Protein AF-G9WRU1-F1 (afdb_monomer)

Sequence (82 aa):
MEKNLETFTPIEELHLMVRSYECLKRAGVDSVEKLKMLSEEDLANVRNLGRRNIVDIQRKLAEREEKNANEGNSVQNADEKC

Mean predicted aligned error: 9.36 Å

Structure (mmCIF, N/CA/C/O backbone):
data_AF-G9WRU1-F1
#
_entry.id   AF-G9WRU1-F1
#
loop_
_atom_site.group_PDB
_atom_site.id
_atom_site.type_symbol
_atom_site.label_atom_id
_atom_site.label_alt_id
_atom_site.label_comp_id
_atom_site.label_asym_id
_atom_site.label_entity_id
_atom_site.label_seq_id
_atom_site.pdbx_PDB_ins_code
_atom_site.Cartn_x
_atom_site.Cartn_y
_atom_site.Cartn_z
_atom_site.occupancy
_atom_site.B_iso_or_equiv
_atom_site.auth_seq_id
_atom_site.auth_comp_id
_atom_site.auth_asym_id
_atom_site.auth_atom_id
_atom_site.pdbx_PDB_model_num
ATOM 1 N N . MET A 1 1 ? -11.229 -17.267 20.635 1.00 44.16 1 MET A N 1
ATOM 2 C CA . MET A 1 1 ? -10.240 -17.261 19.536 1.00 44.16 1 MET A CA 1
ATOM 3 C C . MET A 1 1 ? -10.921 -16.635 18.332 1.00 44.16 1 MET A C 1
ATOM 5 O O . MET A 1 1 ? -11.382 -17.347 17.454 1.00 44.16 1 MET A O 1
ATOM 9 N N . GLU A 1 2 ? -11.076 -15.316 18.333 1.00 45.19 2 GLU A N 1
ATOM 10 C CA . GLU A 1 2 ? -11.712 -14.609 17.219 1.00 45.19 2 GLU A CA 1
ATOM 11 C C . GLU A 1 2 ? -10.607 -14.104 16.295 1.00 45.19 2 GLU A C 1
ATOM 13 O O . GLU A 1 2 ? -10.015 -13.053 16.521 1.00 45.19 2 GLU A O 1
ATOM 18 N N . LYS A 1 3 ? -10.271 -14.894 15.272 1.00 45.50 3 LYS A N 1
ATOM 19 C CA . LYS A 1 3 ? -9.656 -14.331 14.068 1.00 45.50 3 LYS A CA 1
ATOM 20 C C . LYS A 1 3 ? -10.818 -13.863 13.201 1.00 45.50 3 LYS A C 1
ATOM 22 O O . LYS A 1 3 ? -11.429 -14.659 12.497 1.00 45.50 3 LYS A O 1
ATOM 27 N N . ASN A 1 4 ? -11.188 -12.601 13.395 1.00 47.50 4 ASN A N 1
ATOM 28 C CA . ASN A 1 4 ? -12.270 -11.943 12.679 1.00 47.50 4 ASN A CA 1
ATOM 29 C C . ASN A 1 4 ? -11.999 -11.941 11.172 1.00 47.50 4 ASN A C 1
ATOM 31 O O . ASN A 1 4 ? -10.908 -11.576 10.748 1.00 47.50 4 ASN A O 1
ATOM 35 N N . LEU A 1 5 ? -13.030 -12.366 10.437 1.00 51.38 5 LEU A N 1
ATOM 36 C CA . LEU A 1 5 ? -13.416 -11.996 9.076 1.00 51.38 5 LEU A CA 1
ATOM 37 C C . LEU A 1 5 ? -12.264 -11.620 8.129 1.00 51.38 5 LEU A C 1
ATOM 39 O O . LEU A 1 5 ? -11.709 -10.528 8.208 1.00 51.38 5 LEU A O 1
ATOM 43 N N . GLU A 1 6 ? -11.969 -12.508 7.178 1.00 55.41 6 GLU A N 1
ATOM 44 C CA . GLU A 1 6 ? -11.171 -12.202 5.989 1.00 55.41 6 GLU A CA 1
ATOM 45 C C . GLU A 1 6 ? -11.855 -11.077 5.200 1.00 55.41 6 GLU A C 1
ATOM 47 O O . GLU A 1 6 ? -12.685 -11.305 4.321 1.00 55.41 6 GLU A O 1
ATOM 52 N N . THR A 1 7 ? -11.553 -9.829 5.544 1.00 70.12 7 THR A N 1
ATOM 53 C CA . THR A 1 7 ? -11.906 -8.687 4.713 1.00 70.12 7 THR A CA 1
ATOM 54 C C . THR A 1 7 ? -10.966 -8.731 3.523 1.00 70.12 7 THR A C 1
ATOM 56 O O . THR A 1 7 ? -9.787 -8.462 3.684 1.00 70.12 7 THR A O 1
ATOM 59 N N . PHE A 1 8 ? -11.446 -9.138 2.350 1.00 84.38 8 PHE A N 1
ATOM 60 C CA . PHE A 1 8 ? -10.716 -8.936 1.102 1.00 84.38 8 PHE A CA 1
ATOM 61 C C . PHE A 1 8 ? -10.969 -7.498 0.658 1.00 84.38 8 PHE A C 1
ATOM 63 O O . PHE A 1 8 ? -12.081 -7.173 0.238 1.00 84.38 8 PHE A O 1
ATOM 70 N N . THR A 1 9 ? -9.959 -6.639 0.783 1.00 89.25 9 THR A N 1
ATOM 71 C CA . THR A 1 9 ? -10.052 -5.256 0.319 1.00 89.25 9 THR A CA 1
ATOM 72 C C . THR A 1 9 ? -9.199 -5.091 -0.939 1.00 89.25 9 THR A C 1
ATOM 74 O O . THR A 1 9 ? -7.982 -5.264 -0.859 1.00 89.25 9 THR A O 1
ATOM 77 N N . PRO A 1 10 ? -9.774 -4.710 -2.089 1.00 91.75 10 PRO A N 1
ATOM 78 C CA . PRO A 1 10 ? -8.993 -4.411 -3.286 1.00 91.75 10 PRO A CA 1
ATOM 79 C C . PRO A 1 10 ? -8.064 -3.200 -3.078 1.00 91.75 10 PRO A C 1
ATOM 81 O O . PRO A 1 10 ? -8.456 -2.200 -2.468 1.00 91.75 10 PRO A O 1
ATOM 84 N N . ILE A 1 11 ? -6.832 -3.247 -3.609 1.00 92.56 11 ILE A N 1
ATOM 85 C CA . ILE A 1 11 ? -5.892 -2.104 -3.532 1.00 92.56 11 ILE A CA 1
ATOM 86 C C . ILE A 1 11 ? -6.399 -0.860 -4.282 1.00 92.56 11 ILE A C 1
ATOM 88 O O . ILE A 1 11 ? -5.913 0.247 -4.047 1.00 92.56 11 ILE A O 1
ATOM 92 N N . GLU A 1 12 ? -7.386 -1.020 -5.163 1.00 90.50 12 GLU A N 1
ATOM 93 C CA . GLU A 1 12 ? -8.108 0.051 -5.847 1.00 90.50 12 GLU A CA 1
ATOM 94 C C . GLU A 1 12 ? -8.736 1.048 -4.857 1.00 90.50 12 GLU A C 1
ATOM 96 O O . GLU A 1 12 ? -8.731 2.253 -5.112 1.00 90.50 12 GLU A O 1
ATOM 101 N N . GLU A 1 13 ? -9.202 0.580 -3.693 1.00 88.69 13 GLU A N 1
ATOM 102 C CA . GLU A 1 13 ? -9.807 1.438 -2.663 1.00 88.69 13 GLU A CA 1
ATOM 103 C C . GLU A 1 13 ? -8.802 2.384 -1.991 1.00 88.69 13 GLU A C 1
ATOM 105 O O . GLU A 1 13 ? -9.186 3.428 -1.454 1.00 88.69 13 GLU A O 1
ATOM 110 N N . LEU A 1 14 ? -7.502 2.070 -2.041 1.00 88.62 14 LEU A N 1
ATOM 111 C CA . LEU A 1 14 ? -6.452 2.944 -1.509 1.00 88.62 14 LEU A CA 1
ATOM 112 C C . LEU A 1 14 ? -6.221 4.186 -2.383 1.00 88.62 14 LEU A C 1
ATOM 114 O O . LEU A 1 14 ? -5.496 5.088 -1.962 1.00 88.62 14 LEU A O 1
ATOM 118 N N . HIS A 1 15 ? -6.830 4.254 -3.576 1.00 88.75 15 HIS A N 1
ATOM 119 C CA . HIS A 1 15 ? -6.691 5.367 -4.521 1.00 88.75 15 HIS A CA 1
ATOM 120 C C . HIS A 1 15 ? -5.217 5.740 -4.775 1.00 88.75 15 HIS A C 1
ATOM 122 O O . HIS A 1 15 ? -4.830 6.912 -4.774 1.00 88.75 15 HIS A O 1
ATOM 128 N N . LEU A 1 16 ? -4.372 4.718 -4.956 1.00 89.31 16 LEU A N 1
ATOM 129 C CA . LEU A 1 16 ? -2.951 4.885 -5.252 1.00 89.31 16 LEU A CA 1
ATOM 130 C C . LEU A 1 16 ? -2.749 5.534 -6.626 1.00 89.31 16 LEU A C 1
ATOM 132 O O . LEU A 1 16 ? -3.569 5.406 -7.535 1.00 89.31 16 LEU A O 1
ATOM 136 N N . MET A 1 17 ? -1.596 6.177 -6.817 1.00 89.69 17 MET A N 1
ATOM 137 C CA . MET A 1 17 ? -1.196 6.622 -8.151 1.00 89.69 17 MET A CA 1
ATOM 138 C C . MET A 1 17 ? -1.114 5.425 -9.107 1.00 89.69 17 MET A C 1
ATOM 140 O O . MET A 1 17 ? -0.617 4.362 -8.730 1.00 89.69 17 MET A O 1
ATOM 144 N N . VAL A 1 18 ? -1.497 5.635 -10.372 1.00 89.62 18 VAL A N 1
ATOM 145 C CA . VAL A 1 18 ? -1.512 4.601 -11.428 1.00 89.62 18 VAL A CA 1
ATOM 146 C C . VAL A 1 18 ? -0.208 3.801 -11.471 1.00 89.62 18 VAL A C 1
ATOM 148 O O . VAL A 1 18 ? -0.227 2.585 -11.597 1.00 89.62 18 VAL A O 1
ATOM 151 N N . ARG A 1 19 ? 0.944 4.462 -11.304 1.00 87.19 19 ARG A N 1
ATOM 152 C CA . ARG A 1 19 ? 2.256 3.798 -11.296 1.00 87.19 19 ARG A 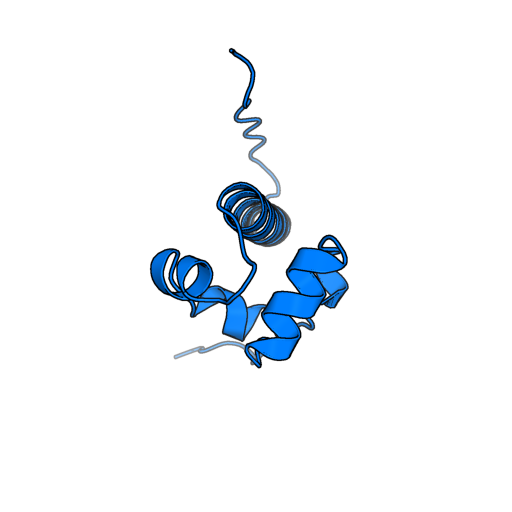CA 1
ATOM 153 C C . ARG A 1 19 ? 2.429 2.829 -10.127 1.00 87.19 19 ARG A C 1
ATOM 155 O O . ARG A 1 19 ? 2.920 1.730 -10.346 1.00 87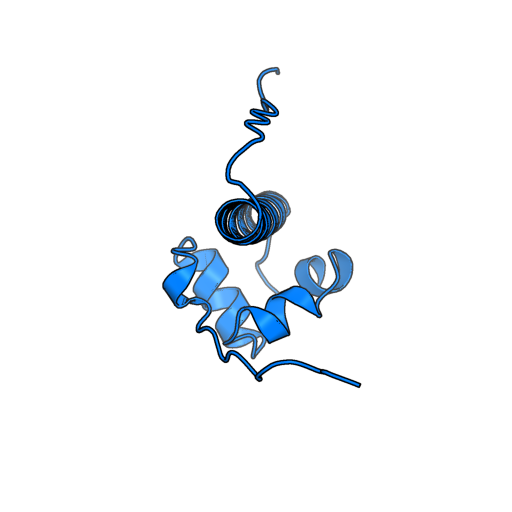.19 19 ARG A O 1
ATOM 162 N N . SER A 1 20 ? 2.046 3.227 -8.917 1.00 89.31 20 SER A N 1
ATOM 163 C CA . SER A 1 20 ? 2.136 2.382 -7.721 1.00 89.31 20 SER A CA 1
ATOM 164 C C . SER A 1 20 ? 1.178 1.198 -7.823 1.00 89.31 20 SER A C 1
ATOM 166 O O . SER A 1 20 ? 1.597 0.063 -7.631 1.00 89.31 20 SER A O 1
ATOM 168 N N . TYR A 1 21 ? -0.066 1.456 -8.231 1.00 92.56 21 TYR A N 1
ATOM 169 C CA . TYR A 1 21 ? -1.071 0.423 -8.477 1.00 92.56 21 TYR A CA 1
ATOM 170 C C . TYR A 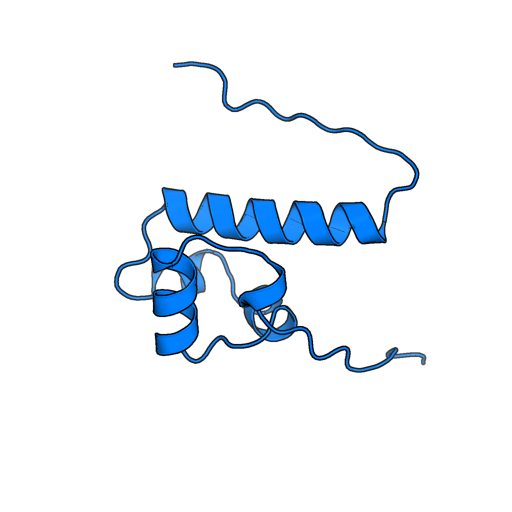1 21 ? -0.605 -0.611 -9.516 1.00 92.56 21 TYR A C 1
ATOM 172 O O . TYR A 1 21 ? -0.598 -1.807 -9.242 1.00 92.56 21 TYR A O 1
ATOM 180 N N . GLU A 1 22 ? -0.135 -0.165 -10.684 1.00 91.25 22 GLU A N 1
ATOM 181 C CA . GLU A 1 22 ? 0.314 -1.057 -11.761 1.00 91.25 22 GLU A CA 1
ATOM 182 C C . GLU A 1 22 ? 1.548 -1.889 -11.379 1.00 91.25 22 GLU A C 1
ATOM 184 O O . GLU A 1 22 ? 1.678 -3.032 -11.824 1.00 91.25 22 GLU A O 1
ATOM 189 N N . CYS A 1 23 ? 2.460 -1.339 -10.567 1.00 92.44 23 CYS A N 1
ATOM 190 C CA . CYS A 1 23 ? 3.627 -2.085 -10.086 1.00 92.44 23 CYS A CA 1
ATOM 191 C C . CYS A 1 23 ? 3.218 -3.157 -9.070 1.00 92.44 23 CYS A C 1
ATOM 193 O O . CYS A 1 23 ? 3.651 -4.301 -9.195 1.00 92.44 23 CYS A O 1
ATOM 195 N N . LEU A 1 24 ? 2.337 -2.816 -8.125 1.00 92.12 24 LEU A N 1
ATOM 196 C CA . LEU A 1 24 ? 1.784 -3.767 -7.158 1.00 92.12 24 LEU A CA 1
ATOM 197 C C . LEU A 1 24 ? 1.014 -4.889 -7.866 1.00 92.12 24 LEU A C 1
ATOM 199 O O . LEU A 1 24 ? 1.290 -6.065 -7.633 1.00 92.12 24 LEU A O 1
ATOM 203 N N . LYS A 1 25 ? 0.156 -4.546 -8.831 1.00 91.94 25 LYS A N 1
ATOM 204 C CA . LYS A 1 25 ? -0.616 -5.524 -9.607 1.00 91.94 25 LYS A CA 1
ATOM 205 C C . LYS A 1 25 ? 0.277 -6.476 -10.406 1.00 91.94 25 L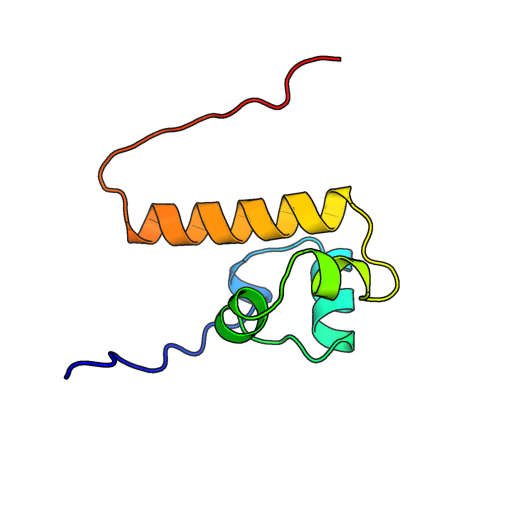YS A C 1
ATOM 207 O O . LYS A 1 25 ? 0.024 -7.677 -10.436 1.00 91.94 25 LYS A O 1
ATOM 212 N N . ARG A 1 26 ? 1.366 -5.974 -11.005 1.00 90.69 26 ARG A N 1
ATOM 213 C CA . ARG A 1 26 ? 2.377 -6.812 -11.683 1.00 90.69 26 ARG A CA 1
ATOM 214 C C . ARG A 1 26 ? 3.177 -7.692 -10.726 1.00 90.69 26 ARG A C 1
ATOM 216 O O . ARG A 1 26 ? 3.566 -8.787 -11.119 1.00 90.69 26 ARG A O 1
ATOM 223 N N . ALA A 1 27 ? 3.395 -7.240 -9.493 1.00 90.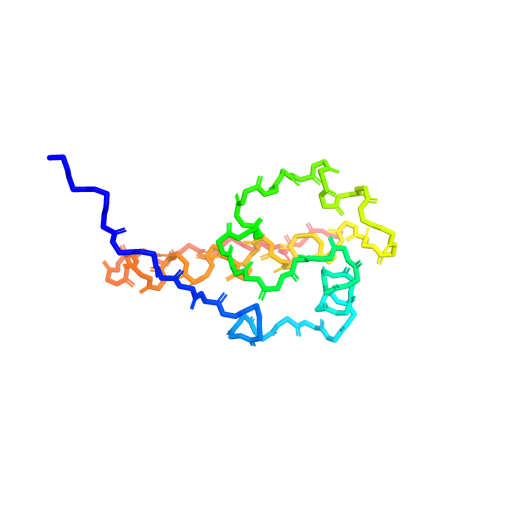56 27 ALA A N 1
ATOM 224 C CA . ALA A 1 27 ? 3.979 -8.048 -8.423 1.00 90.56 27 ALA A CA 1
ATOM 225 C C . ALA A 1 27 ? 2.993 -9.087 -7.850 1.00 90.56 27 ALA A C 1
ATOM 227 O O . ALA A 1 27 ? 3.347 -9.859 -6.961 1.00 90.56 27 ALA A O 1
ATOM 228 N N . GLY A 1 28 ? 1.753 -9.121 -8.353 1.00 91.06 28 GLY A N 1
ATOM 229 C CA . GLY A 1 28 ? 0.697 -10.005 -7.874 1.00 91.06 28 GLY A CA 1
ATOM 230 C C . GLY A 1 28 ? 0.061 -9.535 -6.569 1.00 91.06 28 GLY A C 1
ATOM 231 O O . GLY A 1 28 ? -0.568 -10.342 -5.894 1.00 91.06 28 GLY A O 1
ATOM 232 N N . VAL A 1 29 ? 0.242 -8.273 -6.182 1.00 92.50 29 VAL A N 1
ATOM 233 C CA . VAL A 1 29 ? -0.406 -7.652 -5.023 1.00 92.50 29 VAL A CA 1
ATOM 234 C C . VAL A 1 29 ? -1.679 -6.970 -5.502 1.00 92.50 29 VAL A C 1
ATOM 236 O O . VAL A 1 29 ? -1.627 -5.946 -6.178 1.00 92.50 29 VAL A O 1
ATOM 239 N N . ASP A 1 30 ? -2.815 -7.569 -5.179 1.00 93.00 30 ASP A N 1
ATOM 240 C CA . ASP A 1 30 ? -4.159 -7.154 -5.587 1.00 93.00 30 ASP A CA 1
ATOM 241 C C . ASP A 1 30 ? -5.051 -6.758 -4.400 1.00 93.00 30 ASP A C 1
ATOM 243 O O . ASP A 1 30 ? -6.026 -6.031 -4.586 1.00 93.00 30 ASP A O 1
ATOM 247 N N . SER A 1 31 ? -4.690 -7.159 -3.178 1.00 92.81 31 SER A N 1
ATOM 248 C CA . SER A 1 31 ? -5.409 -6.803 -1.954 1.00 92.81 31 SER A CA 1
ATOM 249 C C . SER A 1 31 ? -4.575 -6.004 -0.951 1.00 92.81 31 SER A C 1
ATOM 251 O O . SER A 1 31 ? -3.344 -6.106 -0.887 1.00 92.81 31 SER A O 1
ATOM 253 N N . VAL A 1 32 ? -5.263 -5.203 -0.135 1.00 91.19 32 VAL A N 1
ATOM 254 C CA . VAL A 1 32 ? -4.671 -4.439 0.972 1.00 91.19 32 VAL A CA 1
ATOM 255 C C . VAL A 1 32 ? -4.055 -5.384 1.997 1.00 91.19 32 VAL A C 1
ATOM 257 O O . VAL A 1 32 ? -2.997 -5.102 2.545 1.00 91.19 32 VAL A O 1
ATOM 260 N N . GLU A 1 33 ? -4.682 -6.527 2.240 1.00 89.81 33 GLU A N 1
ATOM 261 C CA . GLU A 1 33 ? -4.216 -7.530 3.191 1.00 89.81 33 GLU A CA 1
ATOM 262 C C . GLU A 1 33 ? -2.881 -8.119 2.734 1.00 89.81 33 GLU A C 1
ATOM 264 O O . GLU A 1 33 ? -1.945 -8.202 3.526 1.00 89.81 33 GLU A O 1
ATOM 269 N N . LYS A 1 34 ? -2.748 -8.429 1.439 1.00 90.94 34 LYS A N 1
ATOM 270 C CA . LYS A 1 34 ? -1.483 -8.884 0.857 1.00 90.94 34 LYS A CA 1
ATOM 271 C C . LYS A 1 34 ? -0.421 -7.794 0.904 1.00 90.94 34 LYS A C 1
ATOM 273 O O . LYS A 1 34 ? 0.731 -8.077 1.214 1.00 90.94 34 LYS A O 1
ATOM 278 N N . LEU A 1 35 ? -0.814 -6.550 0.647 1.00 90.75 35 LEU A N 1
ATOM 279 C CA . LEU A 1 35 ? 0.077 -5.401 0.733 1.00 90.75 35 LEU A CA 1
ATOM 280 C C . LEU A 1 35 ? 0.611 -5.180 2.162 1.00 90.75 35 LEU A C 1
ATOM 282 O O . LEU A 1 35 ? 1.786 -4.871 2.316 1.00 90.75 35 LEU A O 1
ATOM 286 N N . LYS A 1 36 ? -0.204 -5.404 3.202 1.00 89.44 36 LYS A N 1
ATOM 287 C CA . LYS A 1 36 ? 0.222 -5.341 4.615 1.00 89.44 36 LYS A CA 1
ATOM 288 C C . LYS A 1 36 ? 1.192 -6.451 5.022 1.00 89.44 36 LYS A C 1
ATOM 290 O O . LYS A 1 36 ? 1.911 -6.294 6.002 1.00 89.44 36 LYS A O 1
ATOM 295 N N . MET A 1 37 ? 1.194 -7.579 4.312 1.00 89.56 37 MET A N 1
ATOM 296 C CA . MET A 1 37 ? 2.126 -8.683 4.573 1.00 89.56 37 MET A CA 1
ATOM 297 C C . MET A 1 37 ? 3.519 -8.437 3.981 1.00 89.56 37 MET A C 1
ATOM 299 O O . MET A 1 37 ? 4.442 -9.180 4.304 1.00 89.56 37 MET A O 1
ATOM 303 N N . LEU A 1 38 ? 3.671 -7.430 3.117 1.00 90.12 38 LEU A N 1
ATOM 304 C CA . LEU A 1 38 ? 4.949 -7.077 2.511 1.00 90.12 38 LEU A CA 1
ATOM 305 C C . LEU A 1 38 ? 5.735 -6.120 3.405 1.00 90.12 38 LEU A C 1
ATOM 307 O O . LEU A 1 38 ? 5.195 -5.144 3.927 1.00 90.12 38 LEU A O 1
ATOM 311 N N . SER A 1 39 ? 7.032 -6.381 3.533 1.00 89.88 39 SER A N 1
ATOM 312 C CA . SER A 1 39 ? 7.964 -5.468 4.187 1.00 89.88 39 SER A CA 1
ATOM 313 C C . SER A 1 39 ? 8.370 -4.310 3.264 1.00 89.88 39 SER A C 1
ATOM 315 O O . SER A 1 39 ? 8.149 -4.334 2.051 1.00 89.88 39 SER A O 1
ATOM 317 N N . GLU A 1 40 ? 9.007 -3.280 3.827 1.00 86.38 40 GLU A N 1
ATOM 318 C CA . GLU A 1 40 ? 9.601 -2.198 3.028 1.00 86.38 40 GLU A CA 1
ATOM 319 C C . GLU A 1 40 ? 10.654 -2.731 2.040 1.00 86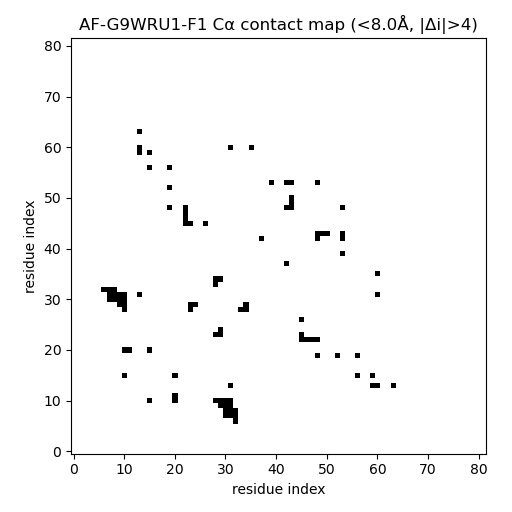.38 40 GLU A C 1
ATOM 321 O O . GLU A 1 40 ? 10.725 -2.264 0.904 1.00 86.38 40 GLU A O 1
ATOM 326 N N . GLU A 1 41 ? 11.419 -3.751 2.442 1.00 88.44 41 GLU A N 1
ATOM 327 C CA . GLU A 1 41 ? 12.397 -4.428 1.585 1.00 88.44 41 GLU A CA 1
ATOM 328 C C . GLU A 1 41 ? 11.714 -5.156 0.418 1.00 88.44 41 GLU A C 1
ATOM 330 O O . GLU A 1 41 ? 12.144 -5.026 -0.729 1.00 88.44 41 GLU A O 1
ATOM 335 N N . ASP A 1 42 ? 10.601 -5.849 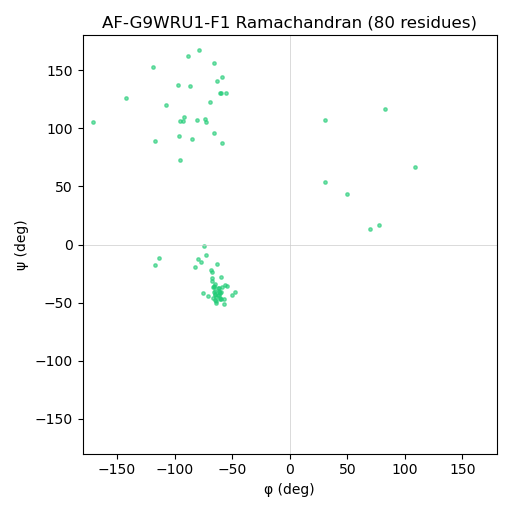0.674 1.00 90.06 42 ASP A N 1
ATOM 336 C CA . ASP A 1 42 ? 9.824 -6.508 -0.382 1.00 90.06 42 ASP A CA 1
ATOM 337 C C . ASP A 1 42 ? 9.279 -5.495 -1.394 1.00 90.06 42 ASP A C 1
ATOM 339 O O . ASP A 1 42 ? 9.339 -5.724 -2.603 1.00 90.06 42 ASP A O 1
ATOM 343 N N . LEU A 1 43 ? 8.796 -4.343 -0.916 1.00 89.06 43 LEU A N 1
ATOM 344 C CA . LEU A 1 43 ? 8.324 -3.252 -1.771 1.00 89.06 43 LEU A CA 1
ATOM 345 C C . LEU A 1 43 ? 9.462 -2.608 -2.574 1.00 89.06 43 LEU A C 1
ATOM 347 O O . LEU A 1 43 ? 9.257 -2.259 -3.738 1.00 89.06 43 LEU A O 1
ATOM 351 N N . ALA A 1 44 ? 10.655 -2.487 -1.988 1.00 87.81 44 ALA A N 1
ATOM 352 C CA . ALA A 1 44 ? 11.851 -1.997 -2.672 1.00 87.81 44 ALA A CA 1
ATOM 353 C C . ALA A 1 44 ? 12.347 -2.959 -3.763 1.00 87.81 44 ALA A C 1
ATOM 355 O O . ALA A 1 44 ? 12.915 -2.517 -4.764 1.00 87.81 44 ALA A O 1
ATOM 356 N N . ASN A 1 45 ? 12.089 -4.260 -3.608 1.00 89.44 45 ASN A N 1
ATOM 357 C CA . ASN A 1 45 ? 12.395 -5.278 -4.612 1.00 89.44 45 ASN A CA 1
ATOM 358 C C . ASN A 1 45 ? 11.397 -5.297 -5.781 1.00 89.44 45 ASN A C 1
ATOM 360 O O . ASN A 1 45 ? 11.690 -5.874 -6.835 1.00 89.44 45 ASN A O 1
ATOM 364 N N . VAL A 1 46 ? 10.231 -4.650 -5.655 1.00 87.19 46 VAL A N 1
ATOM 365 C CA . VAL A 1 46 ? 9.299 -4.542 -6.778 1.00 87.19 46 VAL A CA 1
ATOM 366 C C . VAL A 1 46 ? 9.887 -3.628 -7.851 1.00 87.19 46 VAL A C 1
ATOM 368 O O . VAL A 1 46 ? 10.187 -2.450 -7.653 1.00 87.19 46 VAL A O 1
ATOM 371 N N . ARG A 1 47 ? 10.022 -4.183 -9.054 1.00 84.06 47 ARG A N 1
ATOM 372 C CA . ARG A 1 47 ? 10.562 -3.476 -10.214 1.00 84.06 47 ARG A CA 1
ATOM 373 C C . ARG A 1 47 ? 9.775 -2.180 -10.464 1.00 84.06 47 ARG A C 1
ATOM 375 O O . ARG A 1 47 ? 8.552 -2.208 -10.561 1.00 84.06 47 ARG A O 1
ATOM 382 N N . ASN A 1 48 ? 10.488 -1.063 -10.629 1.00 79.81 48 ASN A N 1
ATOM 383 C CA . ASN A 1 48 ? 9.931 0.275 -10.887 1.00 79.81 48 ASN A CA 1
ATOM 384 C C . ASN A 1 48 ? 9.177 0.933 -9.708 1.00 79.81 48 ASN A C 1
ATOM 386 O O . ASN A 1 48 ? 8.552 1.979 -9.912 1.00 79.81 48 ASN A O 1
ATOM 390 N N . LEU A 1 49 ? 9.296 0.403 -8.486 1.00 84.75 49 LEU A N 1
ATOM 391 C CA . LEU A 1 49 ? 8.872 1.081 -7.260 1.00 84.75 49 LEU A CA 1
ATOM 392 C C . LEU A 1 49 ? 10.042 1.873 -6.659 1.00 84.75 49 LEU A C 1
ATOM 394 O O . LEU A 1 49 ? 11.030 1.321 -6.192 1.00 84.75 49 LEU A O 1
ATOM 398 N N . GLY A 1 50 ? 9.954 3.203 -6.730 1.00 86.12 50 GLY A N 1
ATOM 399 C CA . GLY A 1 50 ? 10.927 4.105 -6.108 1.00 86.12 50 GLY A CA 1
ATOM 400 C C . GLY A 1 50 ? 10.560 4.440 -4.663 1.00 86.12 50 GLY A C 1
ATOM 401 O O . GLY A 1 50 ? 9.397 4.344 -4.279 1.00 86.12 50 GLY A O 1
ATOM 402 N N . ARG A 1 51 ? 11.532 4.935 -3.885 1.00 87.31 51 ARG A N 1
ATOM 403 C CA . ARG A 1 51 ? 11.367 5.289 -2.460 1.00 87.31 51 ARG A CA 1
ATOM 404 C C . ARG A 1 51 ? 10.147 6.174 -2.183 1.00 87.31 51 ARG A C 1
ATOM 406 O O . ARG A 1 51 ? 9.389 5.899 -1.264 1.00 87.31 51 ARG A O 1
ATOM 413 N N . ARG A 1 52 ? 9.910 7.186 -3.027 1.00 87.31 52 ARG A N 1
ATOM 414 C CA . ARG A 1 52 ? 8.725 8.058 -2.939 1.00 87.31 52 ARG A CA 1
ATOM 415 C C . ARG A 1 52 ? 7.417 7.264 -3.008 1.00 87.31 52 ARG A C 1
ATOM 417 O O . ARG A 1 52 ? 6.531 7.479 -2.195 1.00 87.31 52 ARG A O 1
ATOM 424 N N . ASN A 1 53 ? 7.309 6.337 -3.958 1.00 89.50 53 ASN A N 1
ATOM 425 C CA . ASN A 1 53 ? 6.104 5.534 -4.140 1.00 89.50 53 ASN A CA 1
ATOM 426 C C . ASN A 1 53 ? 5.867 4.601 -2.946 1.00 89.50 53 ASN A C 1
ATOM 428 O O . ASN A 1 53 ? 4.719 4.386 -2.580 1.00 89.50 53 ASN A O 1
ATOM 432 N N . ILE A 1 54 ? 6.936 4.065 -2.350 1.00 90.44 54 ILE A N 1
ATOM 433 C CA . ILE A 1 54 ? 6.866 3.201 -1.162 1.00 90.44 54 ILE A CA 1
ATOM 434 C C . ILE A 1 54 ? 6.328 3.991 0.035 1.00 90.44 54 ILE A C 1
ATOM 436 O O . ILE A 1 54 ? 5.375 3.550 0.674 1.00 90.44 54 ILE A O 1
ATOM 440 N N . VAL A 1 55 ? 6.872 5.189 0.279 1.00 90.12 55 VAL A N 1
ATOM 441 C CA . VAL A 1 55 ? 6.390 6.094 1.335 1.00 90.12 55 VAL A CA 1
ATOM 442 C C . VAL A 1 55 ? 4.921 6.459 1.111 1.00 90.12 55 VAL A C 1
ATOM 444 O O . VAL A 1 55 ? 4.117 6.335 2.030 1.00 90.12 55 VAL A O 1
ATOM 447 N N . ASP A 1 56 ? 4.539 6.830 -0.115 1.00 89.81 56 ASP A N 1
ATOM 448 C CA . ASP A 1 56 ? 3.147 7.163 -0.447 1.00 89.81 56 ASP A CA 1
ATOM 449 C C . ASP A 1 56 ? 2.193 5.979 -0.188 1.00 89.81 56 ASP A C 1
ATOM 451 O O . ASP A 1 56 ? 1.093 6.170 0.333 1.00 89.81 56 ASP A O 1
ATOM 455 N N . ILE A 1 57 ? 2.608 4.749 -0.521 1.00 91.06 57 ILE A N 1
ATOM 456 C CA . ILE A 1 57 ? 1.830 3.529 -0.259 1.00 91.06 57 ILE A CA 1
ATOM 457 C C . ILE A 1 57 ? 1.658 3.302 1.245 1.00 91.06 57 ILE A C 1
ATOM 459 O O . ILE A 1 57 ? 0.532 3.103 1.702 1.00 91.06 57 ILE A O 1
ATOM 463 N N . GLN A 1 58 ? 2.748 3.350 2.015 1.00 90.25 58 GLN A N 1
ATOM 464 C CA . GLN A 1 58 ? 2.702 3.168 3.468 1.00 90.25 58 GLN A CA 1
ATOM 465 C C . GLN A 1 58 ? 1.833 4.232 4.137 1.00 90.25 58 GLN A C 1
ATOM 467 O O . GLN A 1 58 ? 1.006 3.908 4.986 1.00 90.25 58 GLN A O 1
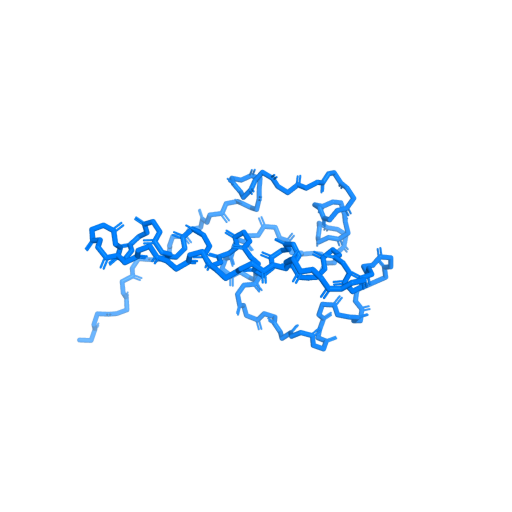ATOM 472 N N . ARG A 1 59 ? 1.938 5.487 3.690 1.00 89.25 59 ARG A N 1
ATOM 473 C CA . ARG A 1 59 ? 1.094 6.576 4.180 1.00 89.25 59 ARG A CA 1
ATOM 474 C C . ARG A 1 59 ? -0.382 6.315 3.900 1.00 89.25 59 ARG A C 1
ATOM 476 O O . ARG A 1 59 ? -1.208 6.514 4.778 1.00 89.25 59 ARG A O 1
ATOM 483 N N . LYS A 1 60 ? -0.734 5.842 2.700 1.00 90.00 60 LYS A N 1
ATOM 484 C CA . LYS A 1 60 ? -2.128 5.518 2.344 1.00 90.00 60 LYS A CA 1
ATOM 485 C C . LYS A 1 60 ? -2.687 4.345 3.143 1.00 90.00 60 LYS A C 1
ATOM 487 O O . LYS A 1 60 ? -3.863 4.365 3.506 1.00 90.00 60 LYS A O 1
ATOM 492 N N . LEU A 1 61 ? -1.856 3.347 3.428 1.00 89.25 61 LEU A N 1
ATOM 493 C CA . LEU A 1 61 ? -2.211 2.243 4.317 1.00 89.25 61 LEU A CA 1
ATOM 494 C C . LEU A 1 61 ? -2.464 2.740 5.740 1.00 89.25 61 LEU A C 1
ATOM 496 O O . LEU A 1 61 ? -3.521 2.440 6.289 1.00 89.25 61 LEU A O 1
ATOM 500 N N . ALA A 1 62 ? -1.554 3.550 6.286 1.00 87.25 62 ALA A N 1
ATOM 501 C CA . ALA A 1 62 ? -1.695 4.153 7.607 1.00 87.25 62 ALA A CA 1
ATOM 502 C C . ALA A 1 62 ? -2.940 5.051 7.689 1.00 87.25 62 ALA A C 1
ATOM 504 O O . ALA A 1 62 ? -3.758 4.862 8.578 1.00 87.25 62 ALA A O 1
ATOM 505 N N . GLU A 1 63 ? -3.177 5.926 6.702 1.00 87.12 63 GLU A N 1
ATOM 506 C CA . GLU A 1 63 ? -4.389 6.761 6.609 1.00 87.12 63 GLU A CA 1
ATOM 507 C C . GLU A 1 63 ? -5.676 5.911 6.654 1.00 87.12 63 GLU A C 1
ATOM 509 O O . GLU A 1 63 ? -6.691 6.343 7.201 1.00 87.12 63 GLU A O 1
ATOM 514 N N . ARG A 1 64 ? -5.675 4.707 6.064 1.00 85.94 64 ARG A N 1
ATOM 515 C CA . ARG A 1 64 ? -6.823 3.786 6.116 1.00 85.94 64 ARG A CA 1
ATOM 516 C C . ARG A 1 64 ? -6.951 3.110 7.480 1.00 85.94 64 ARG A C 1
ATOM 518 O O . ARG A 1 64 ? -8.065 2.958 7.968 1.00 85.94 64 ARG A O 1
ATOM 525 N N . GLU A 1 65 ? -5.844 2.690 8.082 1.00 83.12 65 GLU A N 1
ATOM 526 C CA . GLU A 1 65 ? -5.841 2.089 9.421 1.00 83.12 65 GLU A CA 1
ATOM 527 C C . GLU A 1 65 ? -6.260 3.090 10.497 1.00 83.12 65 GLU A C 1
ATOM 529 O O . GLU A 1 65 ? -7.075 2.757 11.351 1.00 83.12 65 GLU A O 1
ATOM 534 N N . GLU A 1 66 ? -5.792 4.331 10.403 1.00 81.00 66 GLU A N 1
ATOM 535 C CA . GLU A 1 66 ? -6.198 5.433 11.269 1.00 81.00 66 GLU A CA 1
ATOM 536 C C . GLU A 1 66 ? -7.689 5.729 11.127 1.00 81.00 66 GLU A C 1
ATOM 538 O O . GLU A 1 66 ? -8.373 5.848 12.133 1.00 81.00 66 GLU A O 1
ATOM 543 N N . LYS A 1 67 ? -8.241 5.757 9.906 1.00 73.25 67 LYS A N 1
ATOM 544 C CA . LYS A 1 67 ? -9.699 5.886 9.711 1.00 73.25 67 LYS A CA 1
ATOM 545 C C . LYS A 1 67 ? -10.494 4.750 10.351 1.00 73.25 67 LYS A C 1
ATOM 547 O O . LYS A 1 67 ? -11.643 4.958 10.723 1.00 73.25 67 LYS A O 1
ATOM 552 N N . ASN A 1 68 ? -9.896 3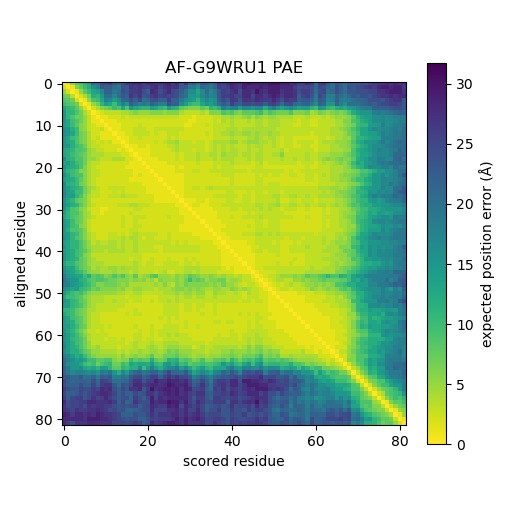.567 10.472 1.00 71.31 68 ASN A N 1
ATOM 553 C CA . ASN A 1 68 ? -10.513 2.435 11.155 1.00 71.31 68 ASN A CA 1
ATOM 554 C C . ASN A 1 68 ? -10.332 2.495 12.686 1.00 71.31 68 ASN A C 1
ATOM 556 O O . ASN A 1 68 ? -11.077 1.822 13.392 1.00 71.31 68 ASN A O 1
ATOM 560 N N . ALA A 1 69 ? -9.360 3.262 13.197 1.00 62.56 69 ALA A N 1
ATOM 561 C CA . ALA A 1 69 ? -8.966 3.297 14.609 1.00 62.56 69 ALA A CA 1
ATOM 562 C C . ALA A 1 69 ? -9.252 4.630 15.338 1.00 62.56 69 ALA A C 1
ATOM 564 O O . ALA A 1 69 ? -9.163 4.664 16.560 1.00 62.56 69 ALA A O 1
ATOM 565 N N . ASN A 1 70 ? -9.592 5.710 14.625 1.00 55.97 70 ASN A N 1
ATOM 566 C CA . ASN A 1 70 ? -9.763 7.070 15.150 1.00 55.97 70 ASN A CA 1
ATOM 567 C C . ASN A 1 70 ? -10.945 7.783 14.452 1.00 55.97 70 ASN A C 1
ATOM 569 O O . ASN A 1 70 ? -10.902 7.962 13.241 1.00 55.97 70 ASN A O 1
ATOM 573 N N . GLU A 1 71 ? -11.983 8.354 15.073 1.00 53.88 71 GLU A N 1
ATOM 574 C CA . GLU A 1 71 ? -12.263 8.653 16.488 1.00 53.88 71 GLU A CA 1
ATOM 575 C C . GLU A 1 71 ? -11.026 8.944 17.354 1.00 53.88 71 GLU A C 1
ATOM 577 O O . GLU A 1 71 ? -10.834 8.355 18.406 1.00 53.88 71 GLU A O 1
ATOM 582 N N . GLY A 1 72 ? -10.193 9.899 16.917 1.00 52.31 72 GLY A N 1
ATOM 583 C CA . GLY A 1 72 ? -9.364 10.678 17.847 1.00 52.31 72 GLY A CA 1
ATOM 584 C C . GLY A 1 72 ? -7.854 10.441 17.871 1.00 52.31 72 GLY A C 1
ATOM 585 O O . GLY A 1 72 ? -7.326 10.068 18.906 1.00 52.31 72 GLY A O 1
ATOM 586 N N . ASN A 1 73 ? -7.131 10.784 16.802 1.00 42.53 73 ASN A N 1
ATOM 587 C CA . ASN A 1 73 ? -5.791 11.373 16.909 1.00 42.53 73 ASN A CA 1
ATOM 588 C C . ASN A 1 73 ? -5.309 11.861 15.540 1.00 42.53 73 ASN A C 1
ATOM 590 O O . ASN A 1 73 ? -4.936 11.084 14.665 1.00 42.53 73 ASN A O 1
ATOM 594 N N . SER A 1 74 ? -5.331 13.176 15.367 1.00 44.25 74 SER A N 1
ATOM 595 C CA . SER A 1 74 ? -4.685 13.890 14.278 1.00 44.25 74 SER A CA 1
ATOM 596 C C . SER A 1 74 ? -3.178 13.903 14.514 1.00 44.25 74 SER A C 1
ATOM 598 O O . SER A 1 74 ? -2.705 14.646 15.374 1.00 44.25 74 SER A O 1
ATOM 600 N N . VAL A 1 75 ? -2.416 13.143 13.733 1.00 48.44 75 VAL A N 1
ATOM 601 C CA . VAL A 1 75 ? -0.973 13.370 13.625 1.00 48.44 75 VAL A CA 1
ATOM 602 C C . VAL A 1 75 ? -0.654 13.745 12.185 1.00 48.44 75 VAL A C 1
ATOM 604 O O . VAL A 1 75 ? -0.372 12.921 11.323 1.00 48.44 75 VAL A O 1
ATOM 607 N N . GLN A 1 76 ? -0.718 15.052 11.938 1.00 47.72 76 GLN A N 1
ATOM 608 C CA . GLN A 1 76 ? 0.028 15.688 10.864 1.00 47.72 76 GLN A CA 1
ATOM 609 C C . GLN A 1 76 ? 1.508 15.562 11.224 1.00 47.72 76 GLN A C 1
ATOM 611 O O . GLN A 1 76 ? 2.022 16.375 11.986 1.00 47.72 76 GLN A O 1
ATOM 616 N N . ASN A 1 77 ? 2.194 14.549 10.701 1.00 40.94 77 ASN A N 1
ATOM 617 C CA . ASN A 1 77 ? 3.643 14.634 10.609 1.00 40.94 77 ASN A CA 1
ATOM 618 C C . ASN A 1 77 ? 3.987 15.139 9.217 1.00 40.94 77 ASN A C 1
ATOM 620 O O . ASN A 1 77 ? 3.783 14.483 8.198 1.00 40.94 77 ASN A O 1
ATOM 624 N N . ALA A 1 78 ? 4.396 16.399 9.241 1.00 46.03 78 ALA A N 1
ATOM 625 C CA . ALA A 1 78 ? 4.902 17.170 8.142 1.00 46.03 78 ALA A CA 1
ATOM 626 C C . ALA A 1 78 ? 6.172 16.532 7.575 1.00 46.03 78 ALA A C 1
ATOM 628 O O . ALA A 1 78 ? 7.135 16.332 8.307 1.00 46.03 78 ALA A O 1
ATOM 629 N N . ASP A 1 79 ? 6.204 16.353 6.259 1.00 40.53 79 ASP A N 1
ATOM 630 C CA . ASP A 1 79 ? 7.441 16.546 5.511 1.00 40.53 79 ASP A CA 1
ATOM 631 C C . ASP A 1 79 ? 7.416 17.976 4.957 1.00 40.53 79 ASP A C 1
ATOM 633 O O . ASP A 1 79 ? 7.174 18.230 3.777 1.00 40.53 79 ASP A O 1
ATOM 637 N N . GLU A 1 80 ? 7.604 18.932 5.868 1.00 46.91 80 GLU A N 1
ATOM 638 C CA . GLU A 1 80 ? 8.180 20.231 5.543 1.00 46.91 80 GLU A CA 1
ATOM 639 C C . GLU A 1 80 ? 9.673 20.185 5.887 1.00 46.91 80 GLU A C 1
ATOM 641 O O . GLU A 1 80 ? 10.047 19.770 6.984 1.00 46.91 80 GLU A O 1
ATOM 646 N N . LYS A 1 81 ? 10.474 20.755 4.971 1.00 58.00 81 LYS A N 1
ATOM 647 C CA . LYS A 1 81 ? 11.889 21.165 5.083 1.00 58.00 81 LYS A CA 1
ATOM 648 C C . LYS A 1 81 ? 12.927 20.047 4.865 1.00 58.00 81 LYS A C 1
ATOM 650 O O . LYS A 1 81 ? 13.031 19.130 5.663 1.00 58.00 81 LYS A O 1
ATOM 655 N N . CYS A 1 82 ? 13.792 20.092 3.850 1.00 40.56 82 CYS A N 1
ATOM 656 C CA . CYS A 1 82 ? 14.254 21.167 2.962 1.00 40.56 82 CYS A CA 1
ATOM 657 C C . CYS A 1 82 ? 14.691 20.579 1.612 1.00 40.56 82 CYS A C 1
ATOM 659 O O . CYS A 1 82 ? 15.127 19.407 1.609 1.00 40.56 82 CYS A O 1
#

Nearest PDB structures (foldseek):
  7x76-assembly1_S  TM=9.883E-01  e=4.115E-05  Streptomyces coelicolor A3(2)
  8igr-assembly1_G  TM=9.592E-01  e=4.403E-03  Escherichia coli K-12
  4zh4-assembly1_A  TM=9.032E-01  e=4.694E-03  Escherichia coli K-12
  8f1k-assembly1_H  TM=8.960E-01  e=5.005E-03  Escherichia coli
  2e8n-assembly1_A  TM=5.727E-01  e=1.923E-01  Homo sapiens

Organism: NCBI:txid796944

pLDDT: mean 78.52, std 17.77, range [40.53, 93.0]

Secondary structure (DSSP, 8-state):
---------BGGGGT--HHHHHHHHHTT--BHHHHHTS-HHHHHHSTT--HHHHHHHHHHHHHHHHHHH-SS----------

InterPro domains:
  IPR011260 RNA polymerase, alpha subunit, C-terminal [PF03118] (6-63)

Solvent-accessible surface area (backbone atoms only — not comparable to full-atom values): 5260 Å² total; per-residue (Å²): 136,84,82,74,74,91,71,86,39,56,44,73,79,61,67,58,56,69,69,56,47,53,41,35,48,74,73,69,40,58,31,46,60,59,52,68,73,50,50,73,66,57,50,59,67,38,74,94,46,48,74,68,52,52,52,55,50,52,49,45,52,47,57,52,51,44,63,75,70,38,96,80,74,90,76,87,78,74,93,71,86,132

Foldseek 3Di:
DDPDDPPFAFCVVLVADPQLNVLCVVVVNGGLVVVVVDDLVNQVPRPSRDPVSSVSSVVSNVVVVCVVVDPDDDDPPDPDDD

Radius of gyration: 14.01 Å; Cα contacts (8 Å, |Δi|>4): 50; chains: 1; bounding box: 28×38×31 Å